Protein AF-A0A015K8L4-F1 (afdb_monomer_lite)

Radius of gyration: 20.13 Å; chains: 1; bounding box: 43×64×52 Å

Organism: Rhizophagus irregularis (strain DAOM 197198w) (NCBI:txid1432141)

Secondary structure (DSSP, 8-state):
-----------------HHHHSSHHHHHHHHHHHHHHHTT--SSHHHHHHHHHHHHHHHHHHHHHHHTS---TTTPPPPPHHHHHHHHHHHTSHHHHHHHHHHHS-TTSPPPPP-HHHHHHHHHHHSSS--HHHHHHHHHHH---SSPPTT--SPEEEE-TTT-PEEEE--

Structure (mmCIF, N/CA/C/O backbone):
data_AF-A0A015K8L4-F1
#
_entry.id   AF-A0A015K8L4-F1
#
loop_
_atom_site.group_PDB
_atom_site.id
_atom_site.type_symbol
_atom_site.label_atom_id
_atom_site.label_alt_id
_atom_site.label_comp_id
_atom_site.label_asym_id
_atom_site.label_entity_id
_atom_site.label_seq_id
_atom_site.pdbx_PDB_ins_code
_atom_site.Cartn_x
_atom_site.Cartn_y
_atom_site.Cartn_z
_atom_site.occupancy
_atom_site.B_iso_or_equiv
_atom_site.auth_seq_id
_atom_site.auth_comp_id
_atom_site.auth_asym_id
_atom_site.auth_atom_id
_atom_site.pdbx_PDB_model_num
ATOM 1 N N . MET A 1 1 ? 17.639 -47.122 -31.916 1.00 39.56 1 MET A N 1
ATOM 2 C CA . MET A 1 1 ? 17.511 -46.357 -30.660 1.00 39.56 1 MET A CA 1
ATOM 3 C C . MET A 1 1 ? 18.456 -45.177 -30.754 1.00 39.56 1 MET A C 1
ATOM 5 O O . MET A 1 1 ? 19.644 -45.344 -30.530 1.00 39.56 1 MET A O 1
ATOM 9 N N . SER A 1 2 ? 17.955 -44.039 -31.223 1.00 40.62 2 SER A N 1
ATOM 10 C CA . SER A 1 2 ? 18.685 -42.771 -31.245 1.00 40.62 2 SER A CA 1
ATOM 11 C C . SER A 1 2 ? 18.377 -42.032 -29.947 1.00 40.62 2 SER A C 1
ATOM 13 O O . SER A 1 2 ? 17.211 -41.765 -29.670 1.00 40.62 2 SER A O 1
ATOM 15 N N . GLU A 1 3 ? 19.400 -41.757 -29.142 1.00 42.53 3 GLU A N 1
ATOM 16 C CA . GLU A 1 3 ? 19.288 -40.920 -27.946 1.00 42.53 3 GLU A CA 1
ATOM 17 C C . GLU A 1 3 ? 18.966 -39.479 -28.368 1.00 42.53 3 GLU A C 1
ATOM 19 O O . GLU A 1 3 ? 19.801 -38.790 -28.958 1.00 42.53 3 GLU A O 1
ATOM 24 N N . GLU A 1 4 ? 17.747 -39.016 -28.087 1.00 44.75 4 GLU A N 1
ATOM 25 C CA . GLU A 1 4 ? 17.418 -37.591 -28.131 1.00 44.75 4 GLU A CA 1
ATOM 26 C C . GLU A 1 4 ? 18.151 -36.885 -26.984 1.00 44.75 4 GLU A C 1
ATOM 28 O O . GLU A 1 4 ? 17.782 -36.988 -25.813 1.00 44.75 4 GLU A O 1
ATOM 33 N N . LYS A 1 5 ? 19.218 -36.156 -27.321 1.00 51.94 5 LYS A N 1
ATOM 34 C CA . LYS A 1 5 ? 19.822 -35.179 -26.415 1.00 51.94 5 LYS A CA 1
ATOM 35 C C . LYS A 1 5 ? 18.869 -33.997 -26.272 1.00 51.94 5 LYS A C 1
ATOM 37 O O . LYS A 1 5 ? 18.801 -33.143 -27.154 1.00 51.94 5 LYS A O 1
ATOM 42 N N . PHE A 1 6 ? 18.167 -33.933 -25.145 1.00 41.97 6 PHE A N 1
ATOM 43 C CA . PHE A 1 6 ? 17.499 -32.710 -24.712 1.00 41.97 6 PHE A CA 1
ATOM 44 C C . PHE A 1 6 ? 18.549 -31.597 -24.556 1.00 41.97 6 PHE A C 1
ATOM 46 O O . PHE A 1 6 ? 19.548 -31.808 -23.860 1.00 41.97 6 PHE A O 1
ATOM 53 N N . PRO A 1 7 ? 18.376 -30.427 -25.194 1.00 45.78 7 PRO A N 1
ATOM 54 C CA . PRO A 1 7 ? 19.305 -29.325 -25.024 1.00 45.78 7 PRO A CA 1
ATOM 55 C C . PRO A 1 7 ? 19.162 -28.783 -23.601 1.00 45.78 7 PRO A C 1
ATOM 57 O O . PRO A 1 7 ? 18.155 -28.170 -23.247 1.00 45.78 7 PRO A O 1
ATOM 60 N N . VAL A 1 8 ? 20.182 -29.014 -22.777 1.00 54.03 8 VAL A N 1
ATOM 61 C CA . VAL A 1 8 ? 20.349 -28.308 -21.509 1.00 54.03 8 VAL A CA 1
ATOM 62 C C . VAL A 1 8 ? 20.668 -26.862 -21.876 1.00 54.03 8 VAL A C 1
ATOM 64 O O . VAL A 1 8 ? 21.771 -26.570 -22.332 1.00 54.03 8 VAL A O 1
ATOM 67 N N . LYS A 1 9 ? 19.690 -25.958 -21.744 1.00 55.25 9 LYS A N 1
ATOM 68 C CA . LYS A 1 9 ? 19.990 -24.524 -21.709 1.00 55.25 9 LYS A CA 1
ATOM 69 C C . LYS A 1 9 ? 20.895 -24.307 -20.502 1.00 55.25 9 LYS A C 1
ATOM 71 O O . LYS A 1 9 ? 20.465 -24.554 -19.377 1.00 55.25 9 LYS A O 1
ATOM 76 N N . GLU A 1 10 ? 22.133 -23.885 -20.740 1.00 45.88 10 GLU A N 1
ATOM 77 C CA . GLU A 1 10 ? 22.951 -23.282 -19.693 1.00 45.88 10 GLU A CA 1
ATOM 78 C C . GLU A 1 10 ? 22.125 -22.136 -19.105 1.00 45.88 10 GLU A C 1
ATOM 80 O O . GLU A 1 10 ? 21.776 -21.182 -19.800 1.00 45.88 10 GLU A O 1
ATOM 85 N N . LEU A 1 11 ? 21.709 -22.291 -17.849 1.00 55.84 11 LEU A N 1
ATOM 86 C CA . LEU A 1 11 ? 21.169 -21.184 -17.082 1.00 55.84 11 LEU A CA 1
ATOM 87 C C . LEU A 1 11 ? 22.331 -20.209 -16.932 1.00 55.84 11 LEU A C 1
ATOM 89 O O . LEU A 1 11 ? 23.286 -20.508 -16.211 1.00 55.84 11 LEU A O 1
ATOM 93 N N . GLU A 1 12 ? 22.276 -19.090 -17.656 1.00 56.19 12 GLU A N 1
ATOM 94 C CA . GLU A 1 12 ? 23.179 -17.976 -17.398 1.00 56.19 12 GLU A CA 1
ATOM 95 C C . GLU A 1 12 ? 23.139 -17.705 -15.891 1.00 56.19 12 GLU A C 1
ATOM 97 O O . GLU A 1 12 ? 22.043 -17.666 -15.311 1.00 56.19 12 GLU A O 1
ATOM 102 N N . PRO A 1 13 ? 24.300 -17.602 -15.219 1.00 50.97 13 PRO A N 1
ATOM 103 C CA . PRO A 1 13 ? 24.309 -17.276 -13.809 1.00 50.97 13 PRO A CA 1
ATOM 104 C C . PRO A 1 13 ? 23.528 -15.975 -13.662 1.00 50.97 13 PRO A C 1
ATOM 106 O O . PRO A 1 13 ? 23.889 -14.977 -14.282 1.00 50.97 13 PRO A O 1
ATOM 109 N N . LEU A 1 14 ? 22.441 -16.020 -12.884 1.00 57.69 14 LEU A N 1
ATOM 110 C CA . LEU A 1 14 ? 21.718 -14.844 -12.413 1.00 57.69 14 LEU A CA 1
ATOM 111 C C . LEU A 1 14 ? 22.747 -13.963 -11.704 1.00 57.69 14 LEU A C 1
ATOM 113 O O . LEU A 1 14 ? 23.002 -14.119 -10.509 1.00 57.69 14 LEU A O 1
ATOM 117 N N . ALA A 1 15 ? 23.415 -13.098 -12.463 1.00 55.81 15 ALA A N 1
ATOM 118 C CA . ALA A 1 15 ? 24.242 -12.058 -11.910 1.00 55.81 15 ALA A CA 1
ATOM 119 C C . ALA A 1 15 ? 23.280 -11.231 -11.066 1.00 55.81 15 ALA A C 1
ATOM 121 O O . ALA A 1 15 ? 22.303 -10.690 -11.578 1.00 55.81 15 ALA A O 1
ATOM 122 N N . LEU A 1 16 ? 23.502 -11.234 -9.753 1.00 55.81 16 LEU A N 1
ATOM 123 C CA . LEU A 1 16 ? 22.800 -10.359 -8.830 1.00 55.81 16 LEU A CA 1
ATOM 124 C C . LEU A 1 16 ? 23.128 -8.924 -9.247 1.00 55.81 16 LEU A C 1
ATOM 126 O O . LEU A 1 16 ? 24.138 -8.367 -8.816 1.00 55.81 16 LEU A O 1
ATOM 130 N N . ASP A 1 17 ? 22.305 -8.346 -10.121 1.00 61.50 17 ASP A N 1
ATOM 131 C CA . ASP A 1 17 ? 22.412 -6.942 -10.486 1.00 61.50 17 ASP A CA 1
ATOM 132 C C . ASP A 1 17 ? 21.793 -6.098 -9.375 1.00 61.50 17 ASP A C 1
ATOM 134 O O . ASP A 1 17 ? 20.646 -5.655 -9.409 1.00 61.50 17 ASP A O 1
ATOM 138 N N . ILE A 1 18 ? 22.580 -5.938 -8.315 1.00 66.94 18 ILE A N 1
ATOM 139 C CA . ILE A 1 18 ? 22.218 -5.117 -7.165 1.00 66.94 18 ILE A CA 1
ATOM 140 C C . ILE A 1 18 ? 22.101 -3.646 -7.584 1.00 66.94 18 ILE A C 1
ATOM 142 O O . ILE A 1 18 ? 21.368 -2.905 -6.937 1.00 66.94 18 ILE A O 1
ATOM 146 N N . ASN A 1 19 ? 22.782 -3.208 -8.649 1.00 64.62 19 ASN A N 1
ATOM 147 C CA . ASN A 1 19 ? 22.841 -1.792 -9.019 1.00 64.62 19 ASN A CA 1
ATOM 148 C C . ASN A 1 19 ? 21.514 -1.295 -9.606 1.00 64.62 19 ASN A C 1
ATOM 150 O O . ASN A 1 19 ? 21.134 -0.143 -9.377 1.00 64.62 19 ASN A O 1
ATOM 154 N N . ASP A 1 20 ? 20.774 -2.164 -10.290 1.00 68.00 20 ASP A N 1
ATOM 155 C CA . ASP A 1 20 ? 19.445 -1.828 -10.803 1.00 68.00 20 ASP A CA 1
ATOM 156 C C . ASP A 1 20 ? 18.405 -1.691 -9.677 1.00 68.00 20 ASP A C 1
ATOM 158 O O . ASP A 1 20 ? 17.523 -0.832 -9.746 1.00 68.00 20 ASP A O 1
ATOM 162 N N . ILE A 1 21 ? 18.550 -2.463 -8.595 1.00 71.62 21 ILE A N 1
ATOM 163 C CA . ILE A 1 21 ? 17.620 -2.460 -7.451 1.00 71.62 21 ILE A CA 1
ATOM 164 C C . ILE A 1 21 ? 18.009 -1.397 -6.412 1.00 71.62 21 ILE A C 1
ATOM 166 O O . ILE A 1 21 ? 17.163 -0.684 -5.876 1.00 71.62 21 ILE A O 1
ATOM 170 N N . VAL A 1 22 ? 19.299 -1.276 -6.110 1.00 81.81 22 VAL A N 1
ATOM 171 C CA . VAL A 1 22 ? 19.842 -0.432 -5.043 1.00 81.81 22 VAL A CA 1
ATOM 172 C C . VAL A 1 22 ? 20.740 0.634 -5.659 1.00 81.81 22 VAL A C 1
ATOM 174 O O . VAL A 1 22 ? 21.957 0.502 -5.749 1.00 81.81 22 VAL A O 1
ATOM 177 N N . ASN A 1 23 ? 20.114 1.739 -6.055 1.00 88.31 23 ASN A N 1
ATOM 178 C CA . ASN A 1 23 ? 20.785 2.933 -6.567 1.00 88.31 23 ASN A CA 1
ATOM 179 C C . ASN A 1 23 ? 20.282 4.200 -5.854 1.00 88.31 23 ASN A C 1
ATOM 181 O O . ASN A 1 23 ? 19.220 4.174 -5.224 1.00 88.31 23 ASN A O 1
ATOM 185 N N . PRO A 1 24 ? 21.005 5.335 -5.952 1.00 91.44 24 PRO A N 1
ATOM 186 C CA . PRO A 1 24 ? 20.636 6.569 -5.259 1.00 91.44 24 PRO A CA 1
ATOM 187 C C . PRO A 1 24 ? 19.204 7.047 -5.530 1.00 91.44 24 PRO A C 1
ATOM 189 O O . PRO A 1 24 ? 18.555 7.571 -4.626 1.00 91.44 24 PRO A O 1
ATOM 192 N N . SER A 1 25 ? 18.689 6.848 -6.746 1.00 91.25 25 SER A N 1
ATOM 193 C CA . SER A 1 25 ? 17.316 7.217 -7.104 1.00 91.25 25 SER A CA 1
ATOM 194 C C . SER A 1 25 ? 16.289 6.370 -6.351 1.00 91.25 25 SER A C 1
ATOM 196 O O . SER A 1 25 ? 15.356 6.916 -5.764 1.00 91.25 25 SER A O 1
ATOM 198 N N . THR A 1 26 ? 16.493 5.054 -6.304 1.00 91.44 26 THR A N 1
ATOM 199 C CA . THR A 1 26 ? 15.609 4.122 -5.588 1.00 91.44 26 THR A CA 1
ATOM 200 C C . THR A 1 26 ? 15.694 4.321 -4.075 1.00 91.44 26 THR A C 1
ATOM 202 O O . THR A 1 26 ? 14.671 4.344 -3.394 1.00 91.44 26 THR A O 1
ATOM 205 N N . LEU A 1 27 ? 16.892 4.582 -3.542 1.00 93.50 27 LEU A N 1
ATOM 206 C CA . LEU A 1 27 ? 17.091 4.920 -2.129 1.00 93.50 27 LEU A CA 1
ATOM 207 C C . LEU A 1 27 ? 16.402 6.236 -1.742 1.00 93.50 27 LEU A C 1
ATOM 209 O O . LEU A 1 27 ? 15.780 6.309 -0.684 1.00 93.50 27 LEU A O 1
ATOM 213 N N . ARG A 1 28 ? 16.456 7.264 -2.601 1.00 95.00 28 ARG A N 1
ATOM 214 C CA . ARG A 1 28 ? 15.719 8.519 -2.388 1.00 95.00 28 ARG A CA 1
ATOM 215 C C . ARG A 1 28 ? 14.209 8.279 -2.363 1.00 95.00 28 ARG A C 1
ATOM 217 O O . ARG A 1 28 ? 13.531 8.808 -1.485 1.00 95.00 28 ARG A O 1
ATOM 224 N N . ALA A 1 29 ? 13.695 7.461 -3.280 1.00 95.31 29 ALA A N 1
ATOM 225 C CA . ALA A 1 29 ? 12.279 7.111 -3.311 1.00 95.31 29 ALA A CA 1
ATOM 226 C C . ALA A 1 29 ? 11.844 6.342 -2.051 1.00 95.31 29 ALA A C 1
ATOM 228 O O . ALA A 1 29 ? 10.809 6.661 -1.467 1.00 95.31 29 ALA A O 1
ATOM 229 N N . HIS A 1 30 ? 12.662 5.396 -1.577 1.00 95.25 30 HIS A N 1
ATOM 230 C CA . HIS A 1 30 ? 12.436 4.710 -0.303 1.00 95.25 30 HIS A CA 1
ATOM 231 C C . HIS A 1 30 ? 12.446 5.665 0.889 1.00 95.25 30 HIS A C 1
ATOM 233 O O . HIS A 1 30 ? 11.567 5.573 1.740 1.00 95.25 30 HIS A O 1
ATOM 239 N N . LEU A 1 31 ? 13.402 6.595 0.955 1.00 96.06 31 LEU A N 1
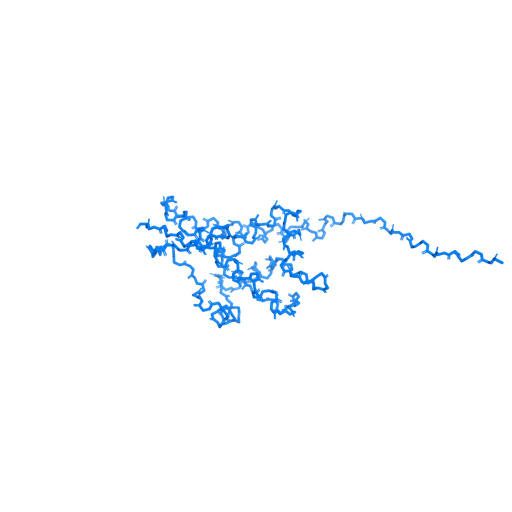ATOM 240 C CA . LEU A 1 31 ? 13.453 7.572 2.040 1.00 96.06 31 LEU A CA 1
ATOM 241 C C . LEU A 1 31 ? 12.186 8.435 2.065 1.00 96.06 31 LEU A C 1
ATOM 243 O O . LEU A 1 31 ? 11.594 8.610 3.125 1.00 96.06 31 LEU A O 1
ATOM 247 N N . ALA A 1 32 ? 11.734 8.907 0.900 1.00 96.12 32 ALA A N 1
ATOM 248 C CA . ALA A 1 32 ? 10.490 9.662 0.789 1.00 96.12 32 ALA A CA 1
ATOM 249 C C . ALA A 1 32 ? 9.275 8.842 1.248 1.00 96.12 32 ALA A C 1
ATOM 251 O O . ALA A 1 32 ? 8.441 9.362 1.987 1.00 96.12 32 ALA A O 1
ATOM 252 N N . LEU A 1 33 ? 9.200 7.559 0.870 1.00 96.88 33 LEU A N 1
ATOM 253 C CA . LEU A 1 33 ? 8.155 6.652 1.348 1.00 96.88 33 LEU A CA 1
ATOM 254 C C . LEU A 1 33 ? 8.178 6.559 2.875 1.00 96.88 33 LEU A C 1
ATOM 256 O O . LEU A 1 33 ? 7.152 6.791 3.500 1.00 96.88 33 LEU A O 1
ATOM 260 N N . LEU A 1 34 ? 9.335 6.283 3.481 1.00 97.00 34 LEU A N 1
ATOM 261 C CA . LEU A 1 34 ? 9.458 6.163 4.936 1.00 97.00 34 LEU A CA 1
ATOM 262 C C . LEU A 1 34 ? 9.071 7.457 5.662 1.00 97.00 34 LEU A C 1
ATOM 264 O O . LEU A 1 34 ? 8.415 7.390 6.697 1.00 97.00 34 LEU A O 1
ATOM 268 N N . THR A 1 35 ? 9.410 8.627 5.112 1.00 96.31 35 THR A N 1
ATOM 269 C CA . THR A 1 35 ? 8.932 9.913 5.641 1.00 96.31 35 THR A CA 1
ATOM 270 C C . THR A 1 35 ? 7.408 10.003 5.580 1.00 96.31 35 THR A C 1
ATOM 272 O O . THR A 1 35 ? 6.786 10.313 6.589 1.00 96.31 35 THR A O 1
ATOM 275 N N . LYS A 1 36 ? 6.789 9.657 4.444 1.00 96.00 36 LYS A N 1
ATOM 276 C CA . LYS A 1 36 ? 5.323 9.673 4.311 1.00 96.00 36 LYS A CA 1
ATOM 277 C C . LYS A 1 36 ? 4.622 8.683 5.232 1.00 96.00 36 LYS A C 1
ATOM 279 O O . LYS A 1 36 ? 3.548 9.000 5.723 1.00 96.00 36 LYS A O 1
ATOM 284 N N . LEU A 1 37 ? 5.214 7.514 5.475 1.00 96.25 37 LEU A N 1
ATOM 285 C CA . LEU A 1 37 ? 4.681 6.546 6.434 1.00 96.25 37 LEU A CA 1
ATOM 286 C C . LEU A 1 37 ? 4.830 7.046 7.875 1.00 96.25 37 LEU A C 1
ATOM 288 O O . LEU A 1 37 ? 3.918 6.867 8.674 1.00 96.25 37 LEU A O 1
ATOM 292 N N . LYS A 1 38 ? 5.940 7.720 8.202 1.00 95.94 38 LYS A N 1
ATOM 293 C CA . LYS A 1 38 ? 6.142 8.334 9.520 1.00 95.94 38 LYS A CA 1
ATOM 294 C C . LYS A 1 38 ? 5.134 9.451 9.799 1.00 95.94 38 LYS A C 1
ATOM 296 O O . LYS A 1 38 ? 4.670 9.556 10.926 1.00 95.94 38 LYS A O 1
ATOM 301 N N . ASP A 1 39 ? 4.758 10.225 8.783 1.00 94.56 39 ASP A N 1
ATOM 302 C CA . ASP A 1 39 ? 3.745 11.285 8.900 1.00 94.56 39 ASP A CA 1
ATOM 303 C C . ASP A 1 39 ? 2.344 10.751 9.287 1.00 94.56 39 ASP A C 1
ATOM 305 O O . ASP A 1 39 ? 1.480 11.541 9.664 1.00 94.56 39 ASP A O 1
ATOM 309 N N . LEU A 1 40 ? 2.100 9.434 9.189 1.00 94.69 40 LEU A N 1
ATOM 310 C CA . LEU A 1 40 ? 0.833 8.806 9.586 1.00 94.69 40 LEU A CA 1
ATOM 311 C C . LEU A 1 40 ? 0.737 8.500 11.084 1.00 94.69 40 LEU A C 1
ATOM 313 O O . LEU A 1 40 ? -0.365 8.226 11.557 1.00 94.69 40 LEU A O 1
ATOM 317 N N . GLU A 1 41 ? 1.854 8.527 11.814 1.00 94.81 41 GLU A N 1
ATOM 318 C CA . GLU A 1 41 ? 1.897 8.194 13.240 1.00 94.81 41 GLU A CA 1
ATOM 319 C C . GLU A 1 41 ? 0.956 9.094 14.047 1.00 94.81 41 GLU A C 1
ATOM 321 O O . GLU A 1 41 ? 1.013 10.326 13.964 1.00 94.81 41 GLU A O 1
ATOM 326 N N . GLN A 1 42 ? 0.093 8.469 14.848 1.00 92.62 42 GLN A N 1
ATOM 327 C CA . GLN A 1 42 ? -0.827 9.190 15.723 1.00 92.62 42 GLN A CA 1
ATOM 328 C C . GLN A 1 42 ? -0.221 9.395 17.122 1.00 92.62 42 GLN A C 1
ATOM 330 O O . GLN A 1 42 ? 0.488 8.522 17.622 1.00 92.62 42 GLN A O 1
ATOM 335 N N . PRO A 1 43 ? -0.512 10.520 17.812 1.00 91.38 43 PRO A N 1
ATOM 336 C CA . PRO A 1 43 ? -0.020 10.746 19.176 1.00 91.38 43 PRO A CA 1
ATOM 337 C C . PRO A 1 43 ? -0.552 9.744 20.210 1.00 91.38 43 PRO A C 1
ATOM 339 O O . PRO A 1 43 ? 0.077 9.536 21.245 1.00 91.38 43 PRO A O 1
ATOM 342 N N . ASP A 1 44 ? -1.733 9.179 19.957 1.00 93.94 44 ASP A N 1
ATOM 343 C CA . ASP A 1 44 ? -2.396 8.196 20.809 1.00 93.94 44 ASP A CA 1
ATOM 344 C C . ASP A 1 44 ? -2.267 6.805 20.174 1.00 93.94 44 ASP A C 1
ATOM 346 O O . ASP A 1 44 ? -2.746 6.572 19.062 1.00 93.94 44 ASP A O 1
ATOM 350 N N . GLU A 1 45 ? -1.648 5.877 20.904 1.00 91.88 45 GLU A N 1
ATOM 351 C CA . GLU A 1 45 ? -1.414 4.494 20.477 1.00 91.88 45 GLU A CA 1
ATOM 352 C C . GLU A 1 45 ? -2.715 3.752 20.123 1.00 91.88 45 GLU A C 1
ATOM 354 O O . GLU A 1 45 ? -2.727 2.923 19.218 1.00 91.88 45 GLU A O 1
ATOM 359 N N . GLN A 1 46 ? -3.841 4.072 20.771 1.00 89.88 46 GLN A N 1
ATOM 360 C CA . GLN A 1 46 ? -5.135 3.465 20.447 1.00 89.88 46 GLN A CA 1
ATOM 361 C C . GLN A 1 46 ? -5.718 4.006 19.142 1.00 89.88 46 GLN A C 1
ATOM 363 O O . GLN A 1 46 ? -6.432 3.295 18.434 1.00 89.88 46 GLN A O 1
ATOM 368 N N . ILE A 1 47 ? -5.461 5.274 18.811 1.00 92.25 47 ILE A N 1
ATOM 369 C CA . ILE A 1 47 ? -5.812 5.823 17.493 1.00 92.25 47 ILE A CA 1
ATOM 370 C C . ILE A 1 47 ? -4.940 5.148 16.427 1.00 92.25 47 ILE A C 1
ATOM 372 O O . ILE A 1 47 ? -5.470 4.674 15.425 1.00 92.25 47 ILE A O 1
ATOM 376 N N . ASP A 1 48 ? -3.637 5.019 16.684 1.00 92.88 48 ASP A N 1
ATOM 377 C CA . ASP A 1 48 ? -2.695 4.366 15.770 1.00 92.88 48 ASP A CA 1
ATOM 378 C C . ASP A 1 48 ? -3.080 2.898 15.504 1.00 92.88 48 ASP A C 1
ATOM 380 O O . ASP A 1 48 ? -3.223 2.477 14.357 1.00 92.88 48 ASP A O 1
ATOM 384 N N . MET A 1 49 ? -3.389 2.133 16.555 1.00 90.94 49 MET A N 1
ATOM 385 C CA . MET A 1 49 ? -3.818 0.737 16.434 1.00 90.94 49 MET A CA 1
ATOM 386 C C . MET A 1 49 ? -5.116 0.590 15.625 1.00 90.94 49 MET A C 1
ATOM 388 O O . MET A 1 49 ? -5.219 -0.287 14.763 1.00 90.94 49 MET A O 1
ATOM 392 N N . ARG A 1 50 ? -6.107 1.462 15.856 1.00 90.56 50 ARG A N 1
ATOM 393 C CA . ARG A 1 50 ? -7.354 1.481 15.071 1.00 90.56 50 ARG A CA 1
ATOM 394 C C . ARG A 1 50 ? -7.093 1.790 13.603 1.00 90.56 50 ARG A C 1
ATOM 396 O O . ARG A 1 50 ? -7.626 1.102 12.730 1.00 90.56 50 ARG A O 1
ATOM 403 N N . TYR A 1 51 ? -6.244 2.778 13.335 1.00 94.06 51 TYR A N 1
ATOM 404 C CA . TYR A 1 51 ? -5.840 3.142 11.984 1.00 94.06 51 TYR A CA 1
ATOM 405 C C . TYR A 1 51 ? -5.208 1.953 11.253 1.00 94.06 51 TYR A C 1
ATOM 407 O O . TYR A 1 51 ? -5.602 1.644 10.129 1.00 94.06 51 TYR A O 1
ATOM 415 N N . LEU A 1 52 ? -4.290 1.234 11.904 1.00 94.00 52 LEU A N 1
ATOM 416 C CA . LEU A 1 52 ? -3.622 0.068 11.322 1.00 94.00 52 LEU A CA 1
ATOM 417 C C . LEU A 1 52 ? -4.592 -1.084 11.025 1.00 94.00 52 LEU A C 1
ATOM 419 O O . LEU A 1 52 ? -4.496 -1.702 9.962 1.00 94.00 52 LEU A O 1
ATOM 423 N N . LEU A 1 53 ? -5.560 -1.346 11.908 1.00 92.31 53 LEU A N 1
ATOM 424 C CA . LEU A 1 53 ? -6.592 -2.363 11.672 1.00 92.31 53 LEU A CA 1
ATOM 425 C C . LEU A 1 53 ? -7.458 -2.021 10.452 1.00 92.31 53 LEU A C 1
ATOM 427 O O . LEU A 1 53 ? -7.695 -2.876 9.598 1.00 92.31 53 LEU A O 1
ATOM 431 N N . ARG A 1 54 ? -7.879 -0.759 10.321 1.00 93.56 54 ARG A N 1
ATOM 432 C CA . ARG A 1 54 ? -8.642 -0.282 9.156 1.00 93.56 54 ARG A CA 1
ATOM 433 C C . ARG A 1 54 ? -7.810 -0.303 7.870 1.00 93.56 54 ARG A C 1
ATOM 435 O O . ARG A 1 54 ? -8.300 -0.723 6.821 1.00 93.56 54 ARG A O 1
ATOM 442 N N . ALA A 1 55 ? -6.542 0.095 7.944 1.00 96.44 55 ALA A N 1
ATOM 443 C CA . ALA A 1 55 ? -5.609 0.032 6.822 1.00 96.44 55 ALA A CA 1
ATOM 444 C C . ALA A 1 55 ? -5.421 -1.412 6.327 1.00 96.44 55 ALA A C 1
ATOM 446 O O . ALA A 1 55 ? -5.380 -1.659 5.119 1.00 96.44 55 ALA A O 1
ATOM 447 N N . GLN A 1 56 ? -5.371 -2.385 7.245 1.00 95.19 56 GLN A N 1
ATOM 448 C CA . GLN A 1 56 ? -5.304 -3.804 6.903 1.00 95.19 56 GLN A CA 1
ATOM 449 C C . GLN A 1 56 ? -6.551 -4.271 6.136 1.00 95.19 56 GLN A C 1
ATOM 451 O O . GLN A 1 56 ? -6.406 -4.957 5.125 1.00 95.19 56 GLN A O 1
ATOM 456 N N . GLU A 1 57 ? -7.763 -3.890 6.556 1.00 93.00 57 GLU A N 1
ATOM 457 C CA . GLU A 1 57 ? -8.994 -4.215 5.812 1.00 93.00 57 GLU A CA 1
ATOM 458 C C . GLU A 1 57 ? -8.941 -3.655 4.384 1.00 93.00 57 GLU A C 1
ATOM 460 O O . GLU A 1 57 ? -9.224 -4.353 3.407 1.00 93.00 57 GLU A O 1
ATOM 465 N N . ARG A 1 58 ? -8.501 -2.400 4.249 1.00 96.88 58 ARG A N 1
ATOM 466 C CA . ARG A 1 58 ? -8.348 -1.740 2.949 1.00 96.88 58 ARG A CA 1
ATOM 467 C C . ARG A 1 58 ? -7.273 -2.392 2.080 1.00 96.88 58 ARG A C 1
ATOM 469 O O . ARG A 1 58 ? -7.422 -2.411 0.858 1.00 96.88 58 ARG A O 1
ATOM 476 N N . TYR A 1 59 ? -6.232 -2.973 2.673 1.00 96.94 59 TYR A N 1
ATOM 477 C CA . TYR A 1 59 ? -5.226 -3.736 1.935 1.00 96.94 59 TYR A CA 1
ATOM 478 C C . TYR A 1 59 ? -5.795 -5.014 1.307 1.00 96.94 59 TYR A C 1
ATOM 480 O O . TYR A 1 59 ? -5.433 -5.344 0.181 1.00 96.94 59 TYR A O 1
ATOM 488 N N . ILE A 1 60 ? -6.740 -5.695 1.959 1.00 93.62 60 ILE A N 1
ATOM 489 C CA . ILE A 1 60 ? -7.413 -6.853 1.347 1.00 93.62 60 ILE A CA 1
ATOM 490 C C . ILE A 1 60 ? -8.221 -6.423 0.114 1.00 93.62 60 ILE A C 1
ATOM 492 O O . ILE A 1 60 ? -8.087 -7.029 -0.946 1.00 93.62 60 ILE A O 1
ATOM 496 N N . LEU A 1 61 ? -8.961 -5.310 0.205 1.00 94.81 61 LEU A N 1
ATOM 497 C CA . LEU A 1 61 ? -9.681 -4.740 -0.945 1.00 94.81 61 LEU A CA 1
ATOM 498 C C . LEU A 1 61 ? -8.735 -4.361 -2.093 1.00 94.81 61 LEU A C 1
ATOM 500 O O . LEU A 1 61 ? -9.094 -4.458 -3.267 1.00 94.81 61 LEU A O 1
ATOM 504 N N . TRP A 1 62 ? -7.522 -3.917 -1.759 1.00 94.94 62 TRP A N 1
ATOM 505 C CA . TRP A 1 62 ? -6.488 -3.632 -2.743 1.00 94.94 62 TRP A CA 1
ATOM 506 C C . TRP A 1 62 ? -6.004 -4.894 -3.459 1.00 94.94 62 TRP A C 1
ATOM 508 O O . TRP A 1 62 ? -5.899 -4.883 -4.683 1.00 94.94 62 TRP A O 1
ATOM 518 N N . LEU A 1 63 ? -5.760 -5.986 -2.731 1.00 92.38 63 LEU A N 1
ATOM 519 C CA . LEU A 1 63 ? -5.377 -7.265 -3.335 1.00 92.38 63 LEU A CA 1
ATOM 520 C C . LEU A 1 63 ? -6.468 -7.785 -4.285 1.00 92.38 63 LEU A C 1
ATOM 522 O O . LEU A 1 63 ? -6.173 -8.131 -5.427 1.00 92.38 63 LEU A O 1
ATOM 526 N N . ASP A 1 64 ? -7.739 -7.723 -3.885 1.00 90.25 64 ASP A N 1
ATOM 527 C CA . ASP A 1 64 ? -8.859 -8.096 -4.761 1.00 90.25 64 ASP A CA 1
ATOM 528 C C . ASP A 1 64 ? -8.901 -7.240 -6.040 1.00 90.25 64 ASP A C 1
ATOM 530 O O . ASP A 1 64 ? -9.111 -7.741 -7.152 1.00 90.25 64 ASP A O 1
ATOM 534 N N . LEU A 1 65 ? -8.651 -5.932 -5.905 1.00 90.25 65 LEU A N 1
ATOM 535 C CA . LEU A 1 65 ? -8.584 -5.004 -7.031 1.00 90.25 65 LEU A CA 1
ATOM 536 C C . LEU A 1 65 ? -7.460 -5.380 -8.004 1.00 90.25 65 LEU A C 1
ATOM 538 O O . LEU A 1 65 ? -7.705 -5.406 -9.214 1.00 90.25 65 LEU A O 1
ATOM 542 N N . LEU A 1 66 ? -6.267 -5.696 -7.494 1.00 87.31 66 LEU A N 1
ATOM 543 C CA . LEU A 1 66 ? -5.122 -6.128 -8.298 1.00 87.31 66 LEU A CA 1
ATOM 544 C C . LEU A 1 66 ? -5.373 -7.464 -9.001 1.00 87.31 66 LEU A C 1
ATOM 546 O O . LEU A 1 66 ? -5.007 -7.608 -10.164 1.00 87.31 66 LEU A O 1
ATOM 550 N N . GLY A 1 67 ? -6.056 -8.402 -8.345 1.00 82.56 67 GLY A N 1
ATOM 551 C CA . GLY A 1 67 ? -6.414 -9.692 -8.939 1.00 82.56 67 GLY A CA 1
ATOM 552 C C . GLY A 1 67 ? -7.438 -9.573 -10.063 1.00 82.56 67 GLY A C 1
ATOM 553 O O . GLY A 1 67 ? -7.365 -10.291 -11.055 1.00 82.56 67 GLY A O 1
ATOM 554 N N . SER A 1 68 ? -8.366 -8.619 -9.954 1.00 80.12 68 SER A N 1
ATOM 555 C CA . SER A 1 68 ? -9.461 -8.441 -10.917 1.00 80.12 68 SER A CA 1
ATOM 556 C C . SER A 1 68 ? -9.048 -7.871 -12.285 1.00 80.12 68 SER A C 1
ATOM 558 O O . SER A 1 68 ? -9.887 -7.777 -13.188 1.00 80.12 68 SER A O 1
ATOM 560 N N . ARG A 1 69 ? -7.788 -7.444 -12.458 1.00 70.31 69 ARG A N 1
ATOM 561 C CA . ARG A 1 69 ? -7.303 -6.780 -13.675 1.00 70.31 69 ARG A CA 1
ATOM 562 C C . ARG A 1 69 ? -5.885 -7.207 -14.042 1.00 70.31 69 ARG A C 1
ATOM 564 O O . ARG A 1 69 ? -5.021 -7.376 -13.193 1.00 70.31 69 ARG A O 1
ATOM 571 N N . ASN A 1 70 ? -5.617 -7.230 -15.344 1.00 69.94 70 ASN A N 1
ATOM 572 C CA . ASN A 1 70 ? -4.255 -7.275 -15.869 1.00 69.94 70 ASN A CA 1
ATOM 573 C C . ASN A 1 70 ? -3.691 -5.852 -15.924 1.00 69.94 70 ASN A C 1
ATOM 575 O O . ASN A 1 70 ? -3.725 -5.201 -16.972 1.00 69.94 70 ASN A O 1
ATOM 579 N N . PHE A 1 71 ? -3.230 -5.345 -14.781 1.00 71.12 71 PHE A N 1
ATOM 580 C CA . PHE A 1 71 ? -2.414 -4.135 -14.767 1.00 71.12 71 PHE A CA 1
ATOM 581 C C . PHE A 1 71 ? -1.024 -4.438 -15.332 1.00 71.12 71 PHE A C 1
ATOM 583 O O . PHE A 1 71 ? -0.485 -5.528 -15.147 1.00 71.12 71 PHE A O 1
ATOM 590 N N . ASN A 1 72 ? -0.455 -3.468 -16.036 1.00 69.00 72 ASN A N 1
ATOM 591 C CA . ASN A 1 72 ? 0.956 -3.445 -16.387 1.00 69.00 72 ASN A CA 1
ATOM 592 C C . ASN A 1 72 ? 1.634 -2.273 -15.668 1.00 69.00 72 ASN A C 1
ATOM 594 O O . ASN A 1 72 ? 0.966 -1.401 -15.109 1.00 69.00 72 ASN A O 1
ATOM 598 N N . ASP A 1 73 ? 2.962 -2.252 -15.698 1.00 66.94 73 ASP A N 1
ATOM 599 C CA . ASP A 1 73 ? 3.767 -1.290 -14.941 1.00 66.94 73 ASP A CA 1
ATOM 600 C C . ASP A 1 73 ? 3.429 0.179 -15.315 1.00 66.94 73 ASP A C 1
ATOM 602 O O . ASP A 1 73 ? 3.500 1.072 -14.471 1.00 66.94 73 ASP A O 1
ATOM 606 N N . ASP A 1 74 ? 2.959 0.427 -16.546 1.00 68.69 74 ASP A N 1
ATOM 607 C CA . ASP A 1 74 ? 2.596 1.761 -17.047 1.00 68.69 74 ASP A CA 1
ATOM 608 C C . ASP A 1 74 ? 1.207 2.244 -16.586 1.00 68.69 74 ASP A C 1
ATOM 610 O O . ASP A 1 74 ? 0.982 3.444 -16.392 1.00 68.69 74 ASP A O 1
ATOM 614 N N . ASN A 1 75 ? 0.247 1.332 -16.407 1.00 76.38 75 ASN A N 1
ATOM 615 C CA . ASN A 1 75 ? -1.153 1.673 -16.129 1.00 76.38 75 ASN A CA 1
ATOM 616 C C . ASN A 1 75 ? -1.616 1.331 -14.708 1.00 76.38 75 ASN A C 1
ATOM 618 O O . ASN A 1 75 ? -2.771 1.602 -14.363 1.00 76.38 75 ASN A O 1
ATOM 622 N N . MET A 1 76 ? -0.733 0.762 -13.892 1.00 84.25 76 MET A N 1
ATOM 623 C CA . MET A 1 76 ? -1.064 0.369 -12.535 1.00 84.25 76 MET A CA 1
ATOM 624 C C . MET A 1 76 ? -1.441 1.592 -11.674 1.00 84.25 76 MET A C 1
ATOM 626 O O . MET A 1 76 ? -0.647 2.535 -11.577 1.00 84.25 76 MET A O 1
ATOM 630 N N . PRO A 1 77 ? -2.628 1.607 -11.037 1.00 90.19 77 PRO A N 1
ATOM 631 C CA . PRO A 1 77 ? -2.990 2.665 -10.102 1.00 90.19 77 PRO A CA 1
ATOM 632 C C . PRO A 1 77 ? -2.079 2.630 -8.871 1.00 90.19 77 PRO A C 1
ATOM 634 O O . PRO A 1 77 ? -1.555 1.580 -8.499 1.00 90.19 77 PRO A O 1
ATOM 637 N N . ILE A 1 78 ? -1.916 3.771 -8.205 1.00 94.06 78 ILE A N 1
ATOM 638 C CA . ILE A 1 78 ? -1.332 3.784 -6.862 1.00 94.06 78 ILE A CA 1
ATOM 639 C C . ILE A 1 78 ? -2.429 3.489 -5.827 1.00 94.06 78 ILE A C 1
ATOM 641 O O . ILE A 1 78 ? -3.570 3.912 -6.021 1.00 94.06 78 ILE A O 1
ATOM 645 N N . PRO A 1 79 ? -2.131 2.764 -4.740 1.00 96.44 79 PRO A N 1
ATOM 646 C CA . PRO A 1 79 ? -3.068 2.644 -3.636 1.00 96.44 79 PRO A CA 1
ATOM 647 C C . PRO A 1 79 ? -3.064 3.913 -2.773 1.00 96.44 79 PRO A C 1
ATOM 649 O O . PRO A 1 79 ? -2.079 4.647 -2.807 1.00 96.44 79 PRO A O 1
ATOM 652 N N . PRO A 1 80 ? -4.100 4.117 -1.941 1.00 97.62 80 PRO A N 1
ATOM 653 C CA . PRO A 1 80 ? -4.068 5.035 -0.802 1.00 97.62 80 PRO A CA 1
ATOM 654 C C . PRO A 1 80 ? -2.837 4.858 0.101 1.00 97.62 80 PRO A C 1
ATOM 656 O O . PRO A 1 80 ? -2.244 3.777 0.152 1.00 97.62 80 PRO A O 1
ATOM 659 N N . ILE A 1 81 ? -2.471 5.889 0.869 1.00 97.75 81 ILE A N 1
ATOM 660 C CA . ILE A 1 81 ? -1.221 5.883 1.649 1.00 97.75 81 ILE A CA 1
ATOM 661 C C . ILE A 1 81 ? -1.231 4.858 2.793 1.00 97.75 81 ILE A C 1
ATOM 663 O O . ILE A 1 81 ? -0.213 4.221 3.054 1.00 97.75 81 ILE A O 1
ATOM 667 N N . ASP A 1 82 ? -2.384 4.631 3.420 1.00 98.06 82 ASP A N 1
ATOM 668 C CA . ASP A 1 82 ? -2.583 3.599 4.441 1.00 98.06 82 ASP A CA 1
ATOM 669 C C . ASP A 1 82 ? -2.401 2.191 3.856 1.00 98.06 82 ASP A C 1
ATOM 671 O O . ASP A 1 82 ? -1.731 1.338 4.434 1.00 98.06 82 ASP A O 1
ATOM 675 N N . VAL A 1 83 ? -2.901 1.971 2.641 1.00 98.12 83 VAL A N 1
ATOM 676 C CA . VAL A 1 83 ? -2.715 0.716 1.907 1.00 98.12 83 VAL A CA 1
ATOM 677 C C . VAL A 1 83 ? -1.259 0.551 1.457 1.00 98.12 83 VAL A C 1
ATOM 679 O O . VAL A 1 83 ? -0.718 -0.554 1.534 1.00 98.12 83 VAL A O 1
ATOM 682 N N . CYS A 1 84 ? -0.588 1.635 1.043 1.00 97.50 84 CYS A N 1
ATOM 683 C CA . CYS A 1 84 ? 0.853 1.626 0.766 1.00 97.50 84 CYS A CA 1
ATOM 684 C C . CYS A 1 84 ? 1.652 1.177 1.995 1.00 97.50 84 CYS A C 1
ATOM 686 O O . CYS A 1 84 ? 2.620 0.434 1.840 1.00 97.50 84 CYS A O 1
ATOM 688 N N . TYR A 1 85 ? 1.243 1.594 3.197 1.00 97.88 85 TYR A N 1
ATOM 689 C CA . TYR A 1 85 ? 1.898 1.211 4.445 1.00 97.88 85 TYR A CA 1
ATOM 690 C C . TYR A 1 85 ? 1.841 -0.307 4.667 1.00 97.88 85 TYR A C 1
ATOM 692 O O . TYR A 1 85 ? 2.879 -0.959 4.839 1.00 97.88 85 TYR A O 1
ATOM 700 N N . ILE A 1 86 ? 0.646 -0.898 4.594 1.00 98.06 86 ILE A N 1
ATOM 701 C CA . ILE A 1 86 ? 0.481 -2.342 4.800 1.00 98.06 86 ILE A CA 1
ATOM 702 C C . ILE A 1 86 ? 1.178 -3.136 3.691 1.00 98.06 86 ILE A C 1
ATOM 704 O O . ILE A 1 86 ? 1.890 -4.099 3.980 1.00 98.06 86 ILE A O 1
ATOM 708 N N . TRP A 1 87 ? 1.055 -2.706 2.430 1.00 97.00 87 TRP A N 1
ATOM 709 C CA . TRP A 1 87 ? 1.698 -3.393 1.311 1.00 97.00 87 TRP A CA 1
ATOM 710 C C . TRP A 1 87 ? 3.226 -3.350 1.414 1.00 97.00 87 TRP A C 1
ATOM 712 O O . TRP A 1 87 ? 3.876 -4.385 1.271 1.00 97.00 87 TRP A O 1
ATOM 722 N N . HIS A 1 88 ? 3.807 -2.190 1.737 1.00 96.62 88 HIS A N 1
ATOM 723 C CA . HIS A 1 88 ? 5.247 -2.072 1.955 1.00 96.62 88 HIS A CA 1
ATOM 724 C C . HIS A 1 88 ? 5.723 -2.984 3.090 1.00 96.62 88 HIS A C 1
ATOM 726 O O . HIS A 1 88 ? 6.713 -3.692 2.928 1.00 96.62 88 HIS A O 1
ATOM 732 N N . SER A 1 89 ? 4.983 -3.029 4.200 1.00 97.06 89 SER A N 1
ATOM 733 C CA . SER A 1 89 ? 5.286 -3.911 5.333 1.00 97.06 89 SER A CA 1
ATOM 734 C C . SER A 1 89 ? 5.225 -5.393 4.951 1.00 97.06 89 SER A C 1
ATOM 736 O O . SER A 1 89 ? 6.088 -6.169 5.356 1.00 97.06 89 SER A O 1
ATOM 738 N N . HIS A 1 90 ? 4.255 -5.793 4.123 1.00 95.88 90 HIS A N 1
ATOM 739 C CA . HIS A 1 90 ? 4.140 -7.166 3.629 1.00 95.88 90 HIS A CA 1
ATOM 740 C C . HIS A 1 90 ? 5.357 -7.571 2.771 1.00 95.88 90 HIS A C 1
ATOM 742 O O . HIS A 1 90 ? 5.880 -8.677 2.918 1.00 95.88 90 HIS A O 1
ATOM 748 N N . LEU A 1 91 ? 5.879 -6.652 1.949 1.00 94.50 91 LEU A N 1
ATOM 749 C CA . LEU A 1 91 ? 7.072 -6.876 1.116 1.00 94.50 91 LEU A CA 1
ATOM 750 C C . LEU A 1 91 ? 8.357 -7.102 1.929 1.00 94.50 91 LEU A C 1
ATOM 752 O O . LEU A 1 91 ? 9.299 -7.703 1.414 1.00 94.50 9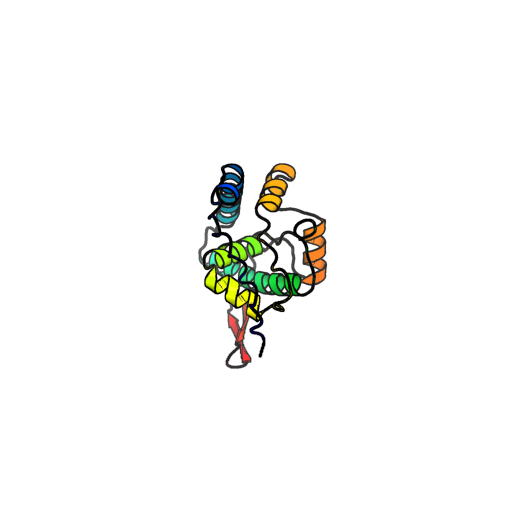1 LEU A O 1
ATOM 756 N N . LEU A 1 92 ? 8.401 -6.684 3.201 1.00 95.75 92 LEU A N 1
ATOM 757 C CA . LEU A 1 92 ? 9.538 -6.947 4.096 1.00 95.75 92 LEU A CA 1
ATOM 758 C C . LEU A 1 92 ? 9.675 -8.436 4.467 1.00 95.75 92 LEU A C 1
ATOM 760 O O . LEU A 1 92 ? 10.703 -8.840 5.009 1.00 95.75 92 LEU A O 1
ATOM 764 N N . SER A 1 93 ? 8.672 -9.264 4.155 1.00 95.50 93 SER A N 1
ATOM 765 C CA . SER A 1 93 ? 8.733 -10.725 4.247 1.00 95.50 93 SER A CA 1
ATOM 766 C C . SER A 1 93 ? 8.596 -11.351 2.850 1.00 95.50 93 SER A C 1
ATOM 768 O O . SER A 1 93 ? 7.530 -11.854 2.494 1.00 95.50 93 SER A O 1
ATOM 770 N N . PRO A 1 94 ? 9.658 -11.337 2.023 1.00 91.19 94 PRO A N 1
ATOM 771 C CA . PRO A 1 94 ? 9.552 -11.623 0.590 1.00 91.19 94 PRO A CA 1
ATOM 772 C C . PRO A 1 94 ? 9.041 -13.035 0.278 1.00 91.19 94 PRO A C 1
ATOM 774 O O . PRO A 1 94 ? 8.242 -13.204 -0.639 1.00 91.19 94 PRO A O 1
ATOM 777 N N . LEU A 1 95 ? 9.448 -14.048 1.056 1.00 93.00 95 LEU A N 1
ATOM 778 C CA . LEU A 1 95 ? 8.948 -15.416 0.879 1.00 93.00 95 LEU A CA 1
ATOM 779 C C . LEU A 1 95 ? 7.450 -15.506 1.197 1.00 93.00 95 LEU A C 1
ATOM 781 O O . LEU A 1 95 ? 6.701 -16.120 0.444 1.00 93.00 95 LEU A O 1
ATOM 785 N N . ARG A 1 96 ? 7.006 -14.864 2.285 1.00 93.62 96 ARG A N 1
ATOM 786 C CA . ARG A 1 96 ? 5.594 -14.854 2.675 1.00 93.62 96 ARG A CA 1
ATOM 787 C C . ARG A 1 96 ? 4.743 -14.122 1.648 1.00 93.62 96 ARG A C 1
ATOM 789 O O . ARG A 1 96 ? 3.743 -14.676 1.209 1.00 93.62 96 ARG A O 1
ATOM 796 N N . TYR A 1 97 ? 5.195 -12.942 1.227 1.00 92.50 97 TYR A N 1
ATOM 797 C CA . TYR A 1 97 ? 4.560 -12.173 0.166 1.00 92.50 97 TYR A CA 1
ATOM 798 C C . TYR A 1 97 ? 4.385 -13.023 -1.089 1.00 92.50 97 TYR A C 1
ATOM 800 O O . TYR A 1 97 ? 3.274 -13.160 -1.587 1.00 92.50 97 TYR A O 1
ATOM 808 N N . TYR A 1 98 ? 5.460 -13.663 -1.555 1.00 89.75 98 TYR A N 1
ATOM 809 C CA . TYR A 1 98 ? 5.419 -14.513 -2.740 1.00 89.75 98 TYR A CA 1
ATOM 810 C C . TYR A 1 98 ? 4.405 -15.659 -2.615 1.00 89.75 98 TYR A C 1
ATOM 812 O O . TYR A 1 98 ? 3.585 -15.857 -3.512 1.00 89.75 98 TYR A O 1
ATOM 820 N N . GLU A 1 99 ? 4.424 -16.397 -1.502 1.00 91.19 99 GLU A N 1
ATOM 821 C CA . GLU A 1 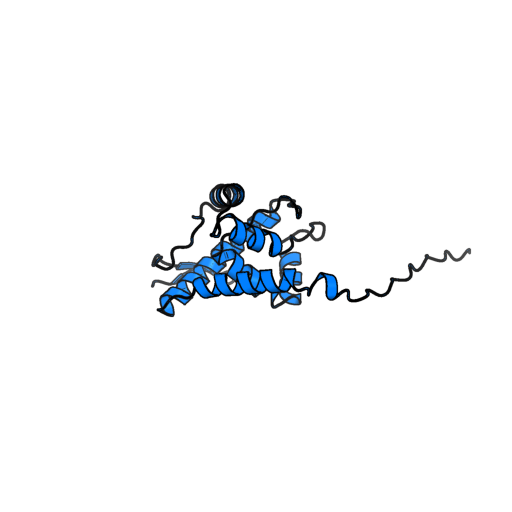99 ? 3.465 -17.482 -1.290 1.00 91.19 99 GLU A CA 1
ATOM 822 C C . GLU A 1 99 ? 2.016 -16.985 -1.217 1.00 91.19 99 GLU A C 1
ATOM 824 O O . GLU A 1 99 ? 1.117 -17.646 -1.734 1.00 91.19 99 GLU A O 1
ATOM 829 N N . ASP A 1 100 ? 1.771 -15.843 -0.575 1.00 91.00 100 ASP A N 1
ATOM 830 C CA . ASP A 1 100 ? 0.428 -15.282 -0.461 1.00 91.00 100 ASP A CA 1
ATOM 831 C C . ASP A 1 100 ? -0.072 -14.788 -1.824 1.00 91.00 100 ASP A C 1
ATOM 833 O O . ASP A 1 100 ? -1.213 -15.071 -2.185 1.00 91.00 100 ASP A O 1
ATOM 837 N N . MET A 1 101 ? 0.785 -14.169 -2.644 1.00 89.25 101 MET A N 1
ATOM 838 C CA . MET A 1 101 ? 0.412 -13.784 -4.011 1.00 89.25 101 MET A CA 1
ATOM 839 C C . MET A 1 101 ? 0.062 -15.011 -4.872 1.00 89.25 101 MET A C 1
ATOM 841 O O . MET A 1 101 ? -0.911 -14.965 -5.619 1.00 89.25 101 MET A O 1
ATOM 845 N N . LEU A 1 102 ? 0.779 -16.135 -4.719 1.00 87.81 102 LEU A N 1
ATOM 846 C CA . LEU A 1 102 ? 0.449 -17.406 -5.386 1.00 87.81 102 LEU A CA 1
ATOM 847 C C . LEU A 1 102 ? -0.872 -18.035 -4.917 1.00 87.81 102 LEU A C 1
ATOM 849 O O . LEU A 1 102 ? -1.474 -18.809 -5.657 1.00 87.81 102 LEU A O 1
ATOM 853 N N . ARG A 1 103 ? -1.301 -17.772 -3.677 1.00 87.19 103 ARG A N 1
ATOM 854 C CA . ARG A 1 103 ? -2.582 -18.271 -3.147 1.00 87.19 103 ARG A CA 1
ATOM 855 C C . ARG A 1 103 ? -3.761 -17.421 -3.605 1.00 87.19 103 ARG A C 1
ATOM 857 O O . ARG A 1 103 ? -4.861 -17.949 -3.737 1.00 87.19 103 ARG A O 1
ATOM 864 N N . ILE A 1 104 ? -3.537 -16.121 -3.785 1.00 83.31 104 ILE A N 1
ATOM 865 C CA . ILE A 1 104 ? -4.580 -15.146 -4.114 1.00 83.31 104 ILE A CA 1
ATOM 866 C C . ILE A 1 104 ? -4.813 -15.072 -5.627 1.00 83.31 104 ILE A C 1
ATOM 868 O O . ILE A 1 104 ? -5.961 -14.964 -6.056 1.00 83.31 104 ILE A O 1
ATOM 872 N N . TYR A 1 105 ? -3.756 -15.149 -6.437 1.00 82.56 105 TYR A N 1
ATOM 873 C CA . TYR A 1 105 ? -3.835 -14.952 -7.886 1.00 82.56 105 TYR A CA 1
ATOM 874 C C . TYR A 1 105 ? -3.499 -16.220 -8.678 1.00 82.56 105 TYR A C 1
ATOM 876 O O . TYR A 1 105 ? -2.865 -17.147 -8.175 1.00 82.56 105 TYR A O 1
ATOM 884 N N . ASP A 1 106 ? -3.902 -16.247 -9.951 1.00 76.50 106 ASP A N 1
ATOM 885 C CA . ASP A 1 106 ? -3.521 -17.314 -10.881 1.00 76.50 106 ASP A CA 1
ATOM 886 C C . ASP A 1 106 ? -1.995 -17.276 -11.126 1.00 76.50 106 ASP A C 1
ATOM 888 O O . ASP A 1 106 ? -1.465 -16.200 -11.416 1.00 76.50 106 ASP A O 1
ATOM 892 N N . PRO A 1 107 ? -1.269 -18.412 -11.072 1.00 69.06 107 PRO A N 1
ATOM 893 C CA . PRO A 1 107 ? 0.158 -18.477 -11.402 1.00 69.06 107 PRO A CA 1
ATOM 894 C C . PRO A 1 107 ? 0.546 -17.903 -12.776 1.00 69.06 107 PRO A C 1
ATOM 896 O O . PRO A 1 107 ? 1.716 -17.594 -12.999 1.00 69.06 107 PRO A O 1
ATOM 899 N N . GLN A 1 108 ? -0.400 -17.791 -13.715 1.00 67.12 108 GLN A N 1
ATOM 900 C CA . GLN A 1 108 ? -0.178 -17.178 -15.030 1.00 67.12 108 GLN A CA 1
ATOM 901 C C . GLN A 1 108 ? -0.218 -15.640 -15.004 1.00 67.12 108 GLN A C 1
ATOM 903 O O . GLN A 1 108 ? 0.172 -15.000 -15.983 1.00 67.12 108 GLN A O 1
ATOM 908 N N . GLN A 1 109 ? -0.687 -15.035 -13.912 1.00 67.31 109 GLN A N 1
ATOM 909 C CA . GLN A 1 109 ? -0.796 -13.589 -13.757 1.00 67.31 109 GLN A CA 1
ATOM 910 C C . GLN A 1 109 ? 0.554 -12.999 -13.322 1.00 67.31 109 GLN A C 1
ATOM 912 O O . GLN A 1 109 ? 1.178 -13.462 -12.369 1.00 67.31 109 GLN A O 1
ATOM 917 N N . LYS A 1 110 ? 1.020 -11.946 -14.012 1.00 69.12 110 LYS A N 1
ATOM 918 C CA . LYS A 1 110 ? 2.183 -11.170 -13.554 1.00 69.12 110 LYS A CA 1
ATOM 919 C C . LYS A 1 110 ? 1.773 -10.424 -12.284 1.00 69.12 110 LYS A C 1
ATOM 921 O O . LYS A 1 110 ? 0.837 -9.625 -12.326 1.00 69.12 110 LYS A O 1
ATOM 926 N N . PHE A 1 111 ? 2.469 -10.670 -11.175 1.00 72.88 111 PHE A N 1
ATOM 927 C CA . PHE A 1 111 ? 2.255 -9.892 -9.959 1.00 72.88 111 PHE A CA 1
ATOM 928 C C . PHE A 1 111 ? 2.689 -8.445 -10.199 1.00 72.88 111 PHE A C 1
ATOM 930 O O 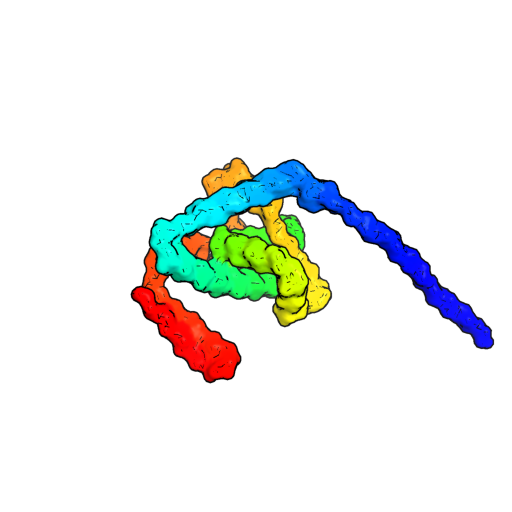. PHE A 1 111 ? 3.780 -8.226 -10.729 1.00 72.88 111 PHE A O 1
ATOM 937 N N . PRO A 1 112 ? 1.860 -7.459 -9.838 1.00 78.44 112 PRO A N 1
ATOM 938 C CA . PRO A 1 112 ? 2.266 -6.073 -9.935 1.00 78.44 112 PRO A CA 1
ATOM 939 C C . PRO A 1 112 ? 3.397 -5.768 -8.949 1.00 78.44 112 PRO A C 1
ATOM 941 O O . PRO A 1 112 ? 3.329 -6.136 -7.771 1.00 78.44 112 PRO A O 1
ATOM 944 N N . ASP A 1 113 ? 4.402 -5.043 -9.428 1.00 84.88 113 ASP A N 1
ATOM 945 C CA . ASP A 1 113 ? 5.464 -4.515 -8.582 1.00 84.88 113 ASP A CA 1
ATOM 946 C C . ASP A 1 113 ? 4.950 -3.346 -7.738 1.00 84.88 113 ASP A C 1
ATOM 948 O O . ASP A 1 113 ? 4.061 -2.585 -8.134 1.00 84.88 113 ASP A O 1
ATOM 952 N N . PHE A 1 114 ? 5.537 -3.172 -6.555 1.00 91.44 114 PHE A N 1
ATOM 953 C CA . PHE A 1 114 ? 5.231 -2.020 -5.719 1.00 91.44 114 PHE A CA 1
ATOM 954 C C . PHE A 1 114 ? 5.627 -0.724 -6.451 1.00 91.44 114 PHE A C 1
ATOM 956 O O . PHE A 1 114 ? 6.797 -0.570 -6.816 1.00 91.44 114 PHE A O 1
ATOM 963 N N . PRO A 1 115 ? 4.705 0.241 -6.651 1.00 92.44 115 PRO A N 1
ATOM 964 C CA . PRO A 1 115 ? 4.914 1.378 -7.549 1.00 92.44 115 PRO A CA 1
ATOM 965 C C . PRO A 1 115 ? 5.775 2.495 -6.921 1.00 92.44 115 PRO A C 1
ATOM 967 O O . PRO A 1 115 ? 5.417 3.670 -6.974 1.00 92.44 115 PRO A O 1
ATOM 970 N N . LEU A 1 116 ? 6.932 2.157 -6.333 1.00 93.31 116 LEU A N 1
ATOM 971 C CA . LEU A 1 116 ? 7.785 3.068 -5.555 1.00 93.31 116 LEU A CA 1
ATOM 972 C C . LEU A 1 116 ? 8.182 4.328 -6.332 1.00 93.31 116 LEU A C 1
ATOM 974 O O . LEU A 1 116 ? 8.049 5.444 -5.833 1.00 93.31 116 LEU A O 1
ATOM 978 N N . LYS A 1 117 ? 8.665 4.153 -7.566 1.00 91.00 117 LYS A N 1
ATOM 979 C CA . LYS A 1 117 ? 9.099 5.271 -8.411 1.00 91.00 117 LYS A CA 1
ATOM 980 C C . LYS A 1 117 ? 7.928 6.191 -8.757 1.00 91.00 117 LYS A C 1
ATOM 982 O O . LYS A 1 117 ? 8.048 7.405 -8.639 1.00 91.00 117 LYS A O 1
ATOM 987 N N . ARG A 1 118 ? 6.777 5.610 -9.110 1.00 92.06 118 ARG A N 1
ATOM 988 C CA . ARG A 1 118 ? 5.550 6.358 -9.416 1.00 92.06 118 ARG A CA 1
ATOM 989 C C . ARG A 1 118 ? 5.050 7.138 -8.200 1.00 92.06 118 ARG A C 1
ATOM 991 O O . ARG A 1 118 ? 4.675 8.295 -8.350 1.00 92.06 118 ARG A O 1
ATOM 998 N N . LEU A 1 119 ? 5.081 6.535 -7.009 1.00 94.81 119 LEU A N 1
ATOM 999 C CA . LEU A 1 119 ? 4.740 7.207 -5.753 1.00 94.81 119 LEU A CA 1
ATOM 1000 C C . LEU A 1 119 ? 5.642 8.421 -5.504 1.00 94.81 119 LEU A C 1
ATOM 1002 O O . LEU A 1 119 ? 5.141 9.519 -5.270 1.00 94.81 119 LEU A O 1
ATOM 1006 N N . HIS A 1 120 ? 6.959 8.244 -5.628 1.00 94.88 120 HIS A N 1
ATOM 1007 C CA . HIS A 1 120 ? 7.924 9.332 -5.472 1.00 94.88 120 HIS A CA 1
ATOM 1008 C C . HIS A 1 120 ? 7.705 10.461 -6.490 1.00 94.88 120 HIS A C 1
ATOM 1010 O O . HIS A 1 120 ? 7.668 11.631 -6.111 1.00 94.88 120 HIS A O 1
ATOM 1016 N N . ASP A 1 121 ? 7.483 10.125 -7.763 1.00 93.31 121 ASP A N 1
ATOM 1017 C CA . ASP A 1 121 ? 7.214 11.111 -8.814 1.00 93.31 121 ASP A CA 1
ATOM 1018 C C . ASP A 1 121 ? 5.922 11.903 -8.555 1.00 93.31 121 ASP A C 1
ATOM 1020 O O . ASP A 1 121 ? 5.860 13.097 -8.850 1.00 93.31 121 ASP A O 1
ATOM 1024 N N . ILE A 1 122 ? 4.889 11.258 -8.003 1.00 93.12 122 ILE A N 1
ATOM 1025 C CA . ILE A 1 122 ? 3.638 11.919 -7.607 1.00 93.12 122 ILE A CA 1
ATOM 1026 C C . ILE A 1 122 ? 3.884 12.879 -6.446 1.00 93.12 122 ILE A C 1
ATOM 1028 O O . ILE A 1 122 ? 3.431 14.020 -6.505 1.00 93.12 122 ILE A O 1
ATOM 1032 N N . TRP A 1 123 ? 4.626 12.467 -5.418 1.00 94.62 123 TRP A N 1
ATOM 1033 C CA . TRP A 1 123 ? 4.905 13.335 -4.272 1.00 94.62 123 TRP A CA 1
ATOM 1034 C C . TRP A 1 123 ? 5.707 14.579 -4.656 1.00 94.62 123 TRP A C 1
ATOM 1036 O O . TRP A 1 123 ? 5.391 15.665 -4.173 1.00 94.62 123 TRP A O 1
ATOM 1046 N N . GLU A 1 124 ? 6.684 14.441 -5.554 1.00 92.38 124 GLU A N 1
ATOM 1047 C CA . GLU A 1 124 ? 7.469 15.569 -6.073 1.00 92.38 124 GLU A CA 1
ATOM 1048 C C . GLU A 1 124 ? 6.617 16.524 -6.930 1.00 92.38 124 GLU A C 1
ATOM 1050 O O . GLU A 1 124 ? 6.816 17.736 -6.883 1.00 92.38 124 GLU A O 1
ATOM 1055 N N . LYS A 1 125 ? 5.646 16.008 -7.700 1.00 91.25 125 LYS A N 1
ATOM 1056 C CA . LYS A 1 125 ? 4.799 16.825 -8.593 1.00 91.25 125 LYS A CA 1
ATOM 1057 C C . LYS A 1 125 ? 3.612 17.478 -7.890 1.00 91.25 125 LYS A C 1
ATOM 1059 O O . LYS A 1 125 ? 3.321 18.645 -8.136 1.00 91.25 125 LYS A O 1
ATOM 1064 N N . ASN A 1 126 ? 2.911 16.719 -7.053 1.00 87.06 126 ASN A N 1
ATOM 1065 C CA . ASN A 1 126 ? 1.593 17.085 -6.530 1.00 87.06 126 ASN A CA 1
ATOM 1066 C C . ASN A 1 126 ? 1.653 17.617 -5.091 1.00 87.06 126 ASN A C 1
ATOM 1068 O O . ASN A 1 126 ? 0.629 18.035 -4.555 1.00 87.06 126 ASN A O 1
ATOM 1072 N N . ASN A 1 127 ? 2.834 17.599 -4.455 1.00 83.38 127 ASN A N 1
ATOM 1073 C CA . ASN A 1 127 ? 3.037 17.986 -3.055 1.00 83.38 127 ASN A CA 1
ATOM 1074 C C . ASN A 1 127 ? 2.087 17.252 -2.080 1.00 83.38 127 ASN A C 1
ATOM 1076 O O . ASN A 1 127 ? 1.667 17.788 -1.056 1.00 83.38 127 ASN A O 1
ATOM 1080 N N . GLY A 1 128 ? 1.720 16.016 -2.421 1.00 87.88 128 GLY A N 1
ATOM 1081 C CA . GLY A 1 128 ? 0.707 15.230 -1.729 1.00 87.88 128 GLY A CA 1
ATOM 1082 C C . GLY A 1 128 ? 0.549 13.850 -2.358 1.00 87.88 128 GLY A C 1
ATOM 1083 O O . GLY A 1 128 ? 1.115 13.565 -3.412 1.00 87.88 128 GLY A O 1
ATOM 1084 N N . HIS A 1 129 ? -0.197 12.972 -1.692 1.00 93.12 129 HIS A N 1
ATOM 1085 C CA . HIS A 1 129 ? -0.483 11.623 -2.175 1.00 93.12 129 HIS A CA 1
ATOM 1086 C C . HIS A 1 129 ? -1.839 11.600 -2.901 1.00 93.12 129 HIS A C 1
ATOM 1088 O O . HIS A 1 129 ? -2.825 11.062 -2.398 1.00 93.12 129 HIS A O 1
ATOM 1094 N N . THR A 1 130 ? -1.889 12.270 -4.053 1.00 90.38 130 THR A N 1
ATOM 1095 C CA . THR A 1 130 ? -3.100 12.439 -4.868 1.00 90.38 130 THR A CA 1
ATOM 1096 C C . THR A 1 130 ? -2.833 12.054 -6.321 1.00 90.38 130 THR A C 1
ATOM 1098 O O . THR A 1 130 ? -1.807 12.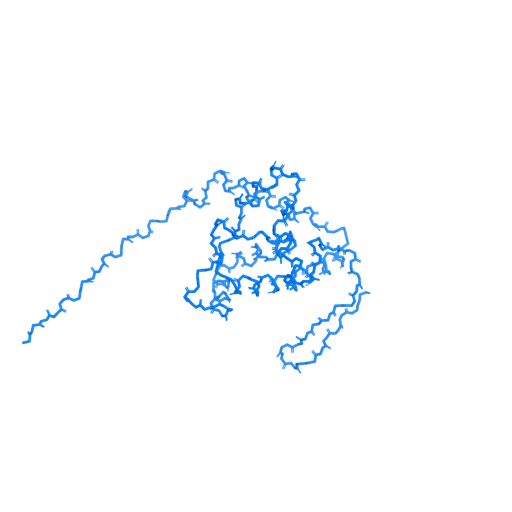421 -6.898 1.00 90.38 130 THR A O 1
ATOM 1101 N N . ASP A 1 131 ? -3.760 11.303 -6.909 1.00 93.25 131 ASP A N 1
ATOM 1102 C CA . ASP A 1 131 ? -3.769 10.890 -8.315 1.00 93.25 131 ASP A CA 1
ATOM 1103 C C . ASP A 1 131 ? -5.217 10.638 -8.741 1.00 93.25 131 ASP A C 1
ATOM 1105 O O . ASP A 1 131 ? -5.806 9.615 -8.396 1.00 93.25 131 ASP A O 1
ATOM 1109 N N . SER A 1 132 ? -5.802 11.556 -9.517 1.00 93.38 132 SER A N 1
ATOM 1110 C CA . SER A 1 132 ? -7.246 11.551 -9.803 1.00 93.38 132 SER A CA 1
ATOM 1111 C C . SER A 1 132 ? -7.746 10.253 -10.443 1.00 93.38 132 SER A C 1
ATOM 1113 O O . SER A 1 132 ? -8.879 9.838 -10.197 1.00 93.38 132 SER A O 1
ATOM 1115 N N . ASN A 1 133 ? -6.913 9.595 -11.255 1.00 92.94 133 ASN A N 1
ATOM 1116 C CA . ASN A 1 133 ? -7.258 8.311 -11.857 1.00 92.94 133 ASN A CA 1
ATOM 1117 C C . ASN A 1 133 ? -7.285 7.189 -10.808 1.00 92.94 133 ASN A C 1
ATOM 1119 O O . ASN A 1 133 ? -8.270 6.455 -10.729 1.00 92.94 133 ASN A O 1
ATOM 1123 N N . SER A 1 134 ? -6.243 7.076 -9.981 1.00 94.44 134 SER A N 1
ATOM 1124 C CA . SER A 1 134 ? -6.194 6.081 -8.903 1.00 94.44 134 SER A CA 1
ATOM 1125 C C . SER A 1 134 ? -7.286 6.307 -7.858 1.00 94.44 134 SER A C 1
ATOM 1127 O O . SER A 1 134 ? -7.937 5.349 -7.449 1.00 94.44 134 SER A O 1
ATOM 1129 N N . GLU A 1 135 ? -7.560 7.562 -7.501 1.00 96.12 135 GLU A N 1
ATOM 1130 C CA . GLU A 1 135 ? -8.646 7.950 -6.594 1.00 96.12 135 GLU A CA 1
ATOM 1131 C C . GLU A 1 135 ? -10.015 7.512 -7.124 1.00 96.12 135 GLU A C 1
ATOM 1133 O O . GLU A 1 135 ? -10.810 6.916 -6.394 1.00 96.12 135 GLU A O 1
ATOM 1138 N N . SER A 1 136 ? -10.269 7.747 -8.414 1.00 95.44 136 SER A N 1
ATOM 1139 C CA . SER A 1 136 ? -11.521 7.348 -9.065 1.00 95.44 136 SER A CA 1
ATOM 1140 C C . SER A 1 136 ? -11.672 5.827 -9.106 1.00 95.44 136 SER A C 1
ATOM 1142 O O . SER A 1 136 ? -12.733 5.305 -8.766 1.00 95.44 136 SER A O 1
ATOM 1144 N N . ILE A 1 137 ? -10.606 5.105 -9.471 1.00 94.25 137 ILE A N 1
ATOM 1145 C CA . ILE A 1 137 ? -10.591 3.635 -9.500 1.00 94.25 137 ILE A CA 1
ATOM 1146 C C . ILE A 1 137 ? -10.844 3.066 -8.101 1.00 94.25 137 ILE A C 1
ATOM 1148 O O . ILE A 1 137 ? -11.666 2.159 -7.952 1.00 94.25 137 ILE A O 1
ATOM 1152 N N . TRP A 1 138 ? -10.168 3.606 -7.084 1.00 95.88 138 TRP A N 1
ATOM 1153 C CA . TRP A 1 138 ? -10.339 3.203 -5.693 1.00 95.88 138 TRP A CA 1
ATOM 1154 C C . TRP A 1 138 ? -11.792 3.390 -5.250 1.00 95.88 138 TRP A C 1
ATOM 1156 O O . TRP A 1 138 ? -12.453 2.414 -4.897 1.00 95.88 138 TRP A O 1
ATOM 1166 N N . ALA A 1 139 ? -12.329 4.606 -5.367 1.00 96.19 139 ALA A N 1
ATOM 1167 C CA . ALA A 1 139 ? -13.693 4.918 -4.946 1.00 96.19 139 ALA A CA 1
ATOM 1168 C C . ALA A 1 139 ? -14.752 4.090 -5.697 1.00 96.19 139 ALA A C 1
ATOM 1170 O O . ALA A 1 139 ? -15.723 3.618 -5.098 1.00 96.19 139 ALA A O 1
ATOM 1171 N N . GLU A 1 140 ? -14.573 3.869 -7.005 1.00 94.81 140 GLU A N 1
ATOM 1172 C CA . GLU A 1 140 ? -15.492 3.059 -7.809 1.00 94.81 140 GLU A CA 1
ATOM 1173 C C . GLU A 1 140 ? -15.529 1.603 -7.325 1.00 94.81 140 GLU A C 1
ATOM 1175 O O . GLU A 1 140 ? -16.613 1.016 -7.245 1.00 94.81 140 GLU A O 1
ATOM 1180 N N . ARG A 1 141 ? -14.366 1.025 -7.007 1.00 92.75 141 ARG A N 1
ATOM 1181 C CA . ARG A 1 141 ? -14.206 -0.418 -6.788 1.00 92.75 141 ARG A CA 1
ATOM 1182 C C . ARG A 1 141 ? -14.388 -0.843 -5.347 1.00 92.75 141 ARG A C 1
ATOM 1184 O O . ARG A 1 141 ? -15.043 -1.849 -5.101 1.00 92.75 141 ARG A O 1
ATOM 1191 N N . THR A 1 142 ? -13.834 -0.083 -4.414 1.00 94.50 142 THR A N 1
ATOM 1192 C CA . THR A 1 142 ? -13.837 -0.447 -2.994 1.00 94.50 142 THR A CA 1
ATOM 1193 C C . THR A 1 142 ? -14.991 0.201 -2.241 1.00 94.50 142 THR A C 1
ATOM 1195 O O . THR A 1 142 ? -15.333 -0.245 -1.150 1.00 94.50 142 THR A O 1
ATOM 1198 N N . LYS A 1 143 ? -15.603 1.250 -2.817 1.00 95.81 143 LYS A N 1
ATOM 1199 C CA . LYS A 1 143 ? -16.596 2.111 -2.150 1.00 95.81 143 LYS A CA 1
ATOM 1200 C C . LYS A 1 143 ? -16.067 2.759 -0.864 1.00 95.81 143 LYS A C 1
ATOM 1202 O O . LYS A 1 143 ? -16.856 3.196 -0.033 1.00 95.81 143 LYS A O 1
ATOM 1207 N N . GLN A 1 144 ? -14.746 2.830 -0.709 1.00 95.69 144 GLN A N 1
ATOM 1208 C CA . GLN A 1 144 ? -14.069 3.451 0.426 1.00 95.69 144 GLN A CA 1
ATOM 1209 C C . GLN A 1 144 ? -13.573 4.857 0.051 1.00 95.69 144 GLN A C 1
ATOM 1211 O O . GLN A 1 144 ? -13.251 5.101 -1.118 1.00 95.69 144 GLN A O 1
ATOM 1216 N N . PRO A 1 145 ? -13.463 5.786 1.020 1.00 96.44 145 PRO A N 1
ATOM 1217 C CA . PRO A 1 145 ? -12.805 7.070 0.791 1.00 96.44 145 PRO A CA 1
ATOM 1218 C C . PRO A 1 145 ? -11.324 6.868 0.439 1.00 96.44 145 PRO A C 1
ATOM 1220 O O . PRO A 1 145 ? -10.731 5.842 0.772 1.00 96.44 145 PRO A O 1
ATOM 1223 N N . TRP A 1 146 ? -10.715 7.843 -0.243 1.00 96.88 146 TRP A N 1
ATOM 1224 C CA . TRP A 1 146 ? -9.278 7.803 -0.542 1.00 96.88 146 TRP A CA 1
ATOM 1225 C C . TRP A 1 146 ? -8.438 7.944 0.731 1.00 96.88 146 TRP A C 1
ATOM 1227 O O . TRP A 1 146 ? -7.550 7.135 0.983 1.00 96.88 146 TRP A O 1
ATOM 1237 N N . VAL A 1 147 ? -8.758 8.932 1.565 1.00 96.50 147 VAL A N 1
ATOM 1238 C CA . VAL A 1 147 ? -8.069 9.188 2.835 1.00 96.50 147 VAL A CA 1
ATOM 1239 C C . VAL A 1 147 ? -8.729 8.375 3.946 1.00 96.50 147 VAL A C 1
ATOM 1241 O O . VAL A 1 147 ? -9.948 8.442 4.104 1.00 96.50 147 VAL A O 1
ATOM 1244 N N . LEU A 1 148 ? -7.925 7.624 4.707 1.00 95.88 148 LEU A N 1
ATOM 1245 C CA . LEU A 1 148 ? -8.383 6.983 5.941 1.00 95.88 148 LEU A CA 1
ATOM 1246 C C . LEU A 1 148 ? -8.462 8.033 7.047 1.00 95.88 148 LEU A C 1
ATOM 1248 O O . LEU A 1 148 ? -7.462 8.706 7.299 1.00 95.88 148 LEU A O 1
ATOM 1252 N N . ASP A 1 149 ? -9.611 8.163 7.705 1.00 94.81 149 ASP A N 1
ATOM 1253 C CA . ASP A 1 149 ? -9.732 9.031 8.876 1.00 94.81 149 ASP A CA 1
ATOM 1254 C C . ASP A 1 149 ? -9.111 8.338 10.102 1.00 94.81 149 ASP A C 1
ATOM 1256 O O . ASP A 1 149 ? -9.619 7.294 10.517 1.00 94.81 149 ASP A O 1
ATOM 1260 N N . PRO A 1 150 ? -8.036 8.880 10.705 1.00 91.31 150 PRO A N 1
ATOM 1261 C CA . PRO A 1 150 ? -7.476 8.320 11.931 1.00 91.31 150 PRO A CA 1
ATOM 1262 C C . PRO A 1 150 ? -8.438 8.386 13.116 1.00 91.31 150 PRO A C 1
ATOM 1264 O O . PRO A 1 150 ? -8.319 7.579 14.030 1.00 91.31 150 PRO A O 1
ATOM 1267 N N . ASN A 1 151 ? -9.420 9.289 13.101 1.00 89.56 151 ASN A N 1
ATOM 1268 C CA . ASN A 1 151 ? -10.390 9.430 14.184 1.00 89.56 151 ASN A CA 1
ATOM 1269 C C . ASN A 1 151 ? -11.646 8.569 13.993 1.00 89.56 151 ASN A C 1
ATOM 1271 O O . ASN A 1 151 ? -12.603 8.735 14.752 1.00 89.56 151 ASN A O 1
ATOM 1275 N N . ASP A 1 152 ? -11.666 7.663 13.008 1.00 88.44 152 ASP A N 1
ATOM 1276 C CA . ASP A 1 152 ? -12.766 6.715 12.846 1.00 88.44 152 ASP A CA 1
ATOM 1277 C C . ASP A 1 152 ? -12.868 5.794 14.074 1.00 88.44 152 ASP A C 1
ATOM 1279 O O . ASP A 1 152 ? -12.093 4.853 14.258 1.00 88.44 152 ASP A O 1
ATOM 1283 N N . SER A 1 153 ? -13.852 6.084 14.924 1.00 85.44 153 SER A N 1
ATOM 1284 C CA . SER A 1 153 ? -14.189 5.315 16.121 1.00 85.44 153 SER A CA 1
ATOM 1285 C C . SER A 1 153 ? -15.359 4.357 15.907 1.00 85.44 153 SER A C 1
ATOM 1287 O O . SER A 1 153 ? -15.905 3.827 16.874 1.00 85.44 153 SER A O 1
ATOM 1289 N N . SER A 1 154 ? -15.780 4.136 14.658 1.00 85.75 154 SER A N 1
ATOM 1290 C CA . SER A 1 154 ? -16.828 3.164 14.369 1.00 85.75 154 SER A CA 1
ATOM 1291 C C . SER A 1 154 ? -16.407 1.754 14.781 1.00 85.75 154 SER A C 1
ATOM 1293 O O . SER A 1 154 ? -15.232 1.382 14.704 1.00 85.75 154 SER A O 1
ATOM 1295 N N . ASP A 1 155 ? -17.389 0.952 15.199 1.00 83.62 155 ASP A N 1
ATOM 1296 C CA . ASP A 1 155 ? -17.161 -0.438 15.583 1.00 83.62 155 ASP A CA 1
ATOM 1297 C C . ASP A 1 155 ? -16.407 -1.192 14.474 1.00 83.62 155 ASP A C 1
ATOM 1299 O O . ASP A 1 155 ? -16.778 -1.166 13.291 1.00 83.62 155 ASP A O 1
ATOM 1303 N N . PHE A 1 156 ? -15.347 -1.895 14.862 1.00 81.00 156 PHE A N 1
ATOM 1304 C CA . PHE A 1 156 ? -14.598 -2.758 13.960 1.00 81.00 156 PHE A CA 1
ATOM 1305 C C . PHE A 1 156 ? -15.227 -4.149 13.973 1.00 81.00 156 PHE A C 1
ATOM 1307 O O . PHE A 1 156 ? -15.456 -4.722 15.037 1.00 81.00 156 PHE A O 1
ATOM 1314 N N . LYS A 1 157 ? -15.531 -4.698 12.796 1.00 82.25 157 LYS A N 1
ATOM 1315 C CA . LYS A 1 157 ? -16.189 -6.000 12.657 1.00 82.25 157 LYS A CA 1
ATOM 1316 C C . LYS A 1 157 ? -15.328 -6.903 11.801 1.00 82.25 157 LYS A C 1
ATOM 1318 O O . LYS A 1 157 ? -15.073 -6.581 10.649 1.00 82.25 157 LYS A O 1
ATOM 1323 N N . ILE A 1 158 ? -14.943 -8.052 12.340 1.00 81.25 158 ILE A N 1
ATOM 1324 C CA . ILE A 1 158 ? -14.205 -9.073 11.601 1.00 81.25 158 ILE A CA 1
ATOM 1325 C C . ILE A 1 158 ? -14.987 -10.381 11.602 1.00 81.25 158 ILE A C 1
ATOM 1327 O O . ILE A 1 158 ? -15.418 -10.860 12.650 1.00 81.25 158 ILE A O 1
ATOM 1331 N N . ASN A 1 159 ? -15.157 -10.980 10.424 1.00 80.56 159 ASN A N 1
ATOM 1332 C CA . ASN A 1 159 ? -15.696 -12.329 10.327 1.00 80.56 159 ASN A CA 1
ATOM 1333 C C . ASN A 1 159 ? -14.574 -13.335 10.601 1.00 80.56 159 ASN A C 1
ATOM 1335 O O . ASN A 1 159 ? -13.578 -13.380 9.875 1.00 80.56 159 ASN A O 1
ATOM 1339 N N . CYS A 1 160 ? -14.714 -14.140 11.654 1.00 77.62 160 CYS A N 1
ATOM 1340 C CA . CYS A 1 160 ? -13.689 -15.113 11.999 1.00 77.62 160 CYS A CA 1
ATOM 1341 C C . CYS A 1 160 ? -13.627 -16.225 10.937 1.00 77.62 160 CYS A C 1
ATOM 1343 O O . CYS A 1 160 ? -14.600 -16.967 10.761 1.00 77.62 160 CYS A O 1
ATOM 1345 N N . PRO A 1 161 ? -12.478 -16.447 10.271 1.00 73.44 161 PRO A N 1
ATOM 1346 C CA . PRO A 1 161 ? -12.388 -17.460 9.225 1.00 73.44 161 PRO A CA 1
ATOM 1347 C C . PRO A 1 161 ? -12.554 -18.889 9.765 1.00 73.44 161 PRO A C 1
ATOM 1349 O O . PRO A 1 161 ? -12.975 -19.760 8.998 1.00 73.44 161 PRO A O 1
ATOM 1352 N N . TRP A 1 162 ? -12.283 -19.116 11.059 1.00 83.56 162 TRP A N 1
ATOM 1353 C CA . TRP A 1 162 ? -12.386 -20.422 11.719 1.00 83.56 162 TRP A CA 1
ATOM 1354 C C . TRP A 1 162 ? -13.792 -20.760 12.218 1.00 83.56 162 TRP A C 1
ATOM 1356 O O . TRP A 1 162 ? -14.296 -21.827 11.878 1.00 83.56 162 TRP A O 1
ATOM 1366 N N . CYS A 1 163 ? -14.427 -19.892 13.014 1.00 90.06 163 CYS A N 1
ATOM 1367 C CA . CYS A 1 163 ? -15.743 -20.185 13.603 1.00 90.06 163 CYS A CA 1
ATOM 1368 C C . CYS A 1 163 ? -16.925 -19.549 12.859 1.00 90.06 163 CYS A C 1
ATOM 1370 O O . CYS A 1 163 ? -18.064 -19.892 13.155 1.00 90.06 163 CYS A O 1
ATOM 1372 N N . LYS A 1 164 ? -16.671 -18.665 11.881 1.00 86.50 164 LYS A N 1
ATOM 1373 C CA . LYS A 1 164 ? -17.676 -17.904 11.110 1.00 86.50 164 LYS A CA 1
ATOM 1374 C C . LYS A 1 164 ? -18.523 -16.921 11.919 1.00 86.50 164 LYS A C 1
ATOM 1376 O O . LYS A 1 164 ? -19.406 -16.293 11.343 1.00 86.50 164 LY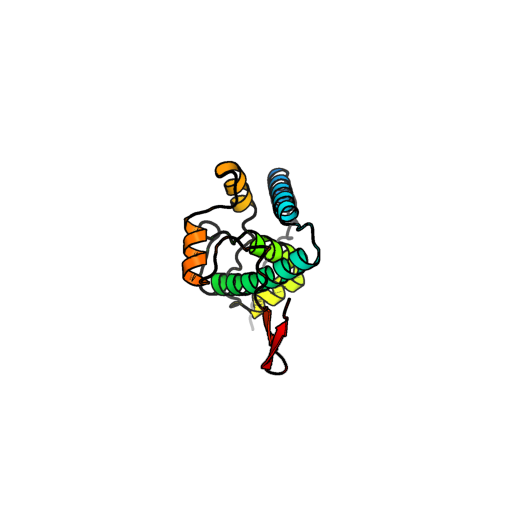S A O 1
ATOM 1381 N N . GLU A 1 165 ? -18.244 -16.760 13.208 1.00 88.06 165 GLU A N 1
ATOM 1382 C CA . GLU A 1 165 ? -18.872 -15.734 14.036 1.00 88.06 165 GLU A CA 1
ATOM 1383 C C . GLU A 1 165 ? -18.255 -14.362 13.753 1.00 88.06 165 GLU A C 1
ATOM 1385 O O . GLU A 1 165 ? -17.053 -14.238 13.486 1.00 88.06 165 GLU A O 1
ATOM 1390 N N . ASP A 1 166 ? -19.097 -13.334 13.827 1.00 84.44 166 ASP A N 1
ATOM 1391 C CA . ASP A 1 166 ? -18.660 -11.950 13.735 1.00 84.44 166 ASP A CA 1
ATOM 1392 C C . ASP A 1 166 ? -18.104 -11.513 15.088 1.00 84.44 166 ASP A C 1
ATOM 1394 O O . ASP A 1 166 ? -18.804 -11.496 16.103 1.00 84.44 166 ASP A O 1
ATOM 1398 N N . VAL A 1 167 ? -16.829 -11.143 15.097 1.00 81.56 167 VAL A N 1
ATOM 1399 C CA . VAL A 1 167 ? -16.192 -10.514 16.245 1.00 81.56 167 VAL A CA 1
ATOM 1400 C C . VAL A 1 167 ? -16.314 -9.011 16.058 1.00 81.56 167 VAL A C 1
ATOM 1402 O O . VAL A 1 167 ? -15.787 -8.446 15.098 1.00 81.56 167 VAL A O 1
ATOM 1405 N N . GLN A 1 168 ? -17.019 -8.366 16.981 1.00 81.62 168 GLN A N 1
ATOM 1406 C CA . GLN A 1 168 ? -17.089 -6.915 17.053 1.00 81.62 168 GLN A CA 1
ATOM 1407 C C . GLN A 1 168 ? -16.113 -6.417 18.116 1.00 81.62 168 GLN A C 1
ATOM 1409 O O . GLN A 1 168 ? -16.167 -6.841 19.270 1.00 81.62 168 GLN A O 1
ATOM 1414 N N . ILE A 1 169 ? -15.235 -5.505 17.721 1.00 75.06 169 ILE A N 1
ATOM 1415 C CA . ILE A 1 169 ? -14.361 -4.765 18.621 1.00 75.06 169 ILE A CA 1
ATOM 1416 C C . ILE A 1 169 ? -14.923 -3.346 18.692 1.00 75.06 169 ILE A C 1
ATOM 1418 O O . ILE A 1 169 ? -14.882 -2.602 17.711 1.00 75.06 169 ILE A O 1
ATOM 1422 N N . SER A 1 170 ? -15.504 -3.019 19.845 1.00 74.50 170 SER A N 1
ATOM 1423 C CA . SER A 1 170 ? -15.978 -1.671 20.159 1.00 74.50 170 SER A CA 1
ATOM 1424 C C . SER A 1 170 ? -14.861 -0.870 20.817 1.00 74.50 170 SER A C 1
ATOM 1426 O O . SER A 1 170 ? -14.118 -1.409 21.642 1.00 74.50 170 SER A O 1
ATOM 1428 N N . TRP A 1 171 ? -14.755 0.400 20.429 1.00 68.38 171 TRP A N 1
ATOM 1429 C CA . TRP A 1 171 ? -13.665 1.304 20.793 1.00 68.38 171 TRP A CA 1
ATOM 1430 C C . TRP A 1 171 ? -14.140 2.504 21.605 1.00 68.38 171 TRP A C 1
ATOM 1432 O O . TRP A 1 171 ? -15.265 2.988 21.351 1.00 68.38 171 TRP A O 1
#

Sequence (171 aa):
MSEEKFPVKELEPLALDINDIVNPSTLRAHLALLTKLKDLEQPDEQIDMRYLLRAQERYILWLDLLGSRNFNDDNMPIPPIDVCYIWHSHLLSPLRYYEDMLRIYDPQQKFPDFPLKRLHDIWEKNNGHTDSNSESIWAERTKQPWVLDPNDSSDFKINCPWCKEDVQISW

InterPro domains:
  IPR009836 GRDP1/2 domain [PF07173] (48-100)

pLDDT: mean 85.02, std 14.35, range [39.56, 98.12]

Foldseek 3Di:
DDDPDDDDDPPDPPPPPVPVCDDPLLVVLVVVLVVLVVVLDDPDVVLVVVLLLVLVVLLVLVLVLQQVDQDDLVRDAAAASSNLNVVVVCVVVVVSVVVVNVVSHPPVHDRDDHNSNVQSVCCVPVVDRDDPVNQVSSCVRVVDHSDDDSPPQDWDWDQDPPPRDIDIDHD